Protein AF-A0A359I7Z2-F1 (afdb_monomer_lite)

Foldseek 3Di:
DDPVVVVVVVVVVCVVPDDPPPDDPPPPPPPPPPPVPPVVVVVVVVVVVVVVVVVVVVVVVVVVVVVVVPPPDDDDPPPPPDPDLPQQQQPWDKDFFDQAFVVVVQVVLCVVRVWHKPQRDDDRDTDGDTDTGGSVVVVVVVCVVVVGDIDTDD

Secondary structure (DSSP, 8-state):
--HHHHHHHHHHHHHHH--TTS---S-----SSSSTTHHHHHHHHHHHHHHHHHHHHHHHHHHHHHHHHT-S--------S-------TTS-EEEEEEEEEHHHHHHHHHHHHT-EEE-PPPS--EEEEEEEE-HHHHHHHHHHHHT---EEE-

Sequence (154 aa):
MAKTEKFDEDSGFIARHFKEDAYRPVYSFGISDSFKNRRRRVSRWVAASVAAIALTATAVVVSYQLRTDNNAIEPAVVSLPGASEVDRSDEIIRLEFNDAPLSEVVDGVEDAYGVTLTNVPEGDLRLTLSYEGNAKDFIETVNELLGTDIRIEK

Radius of gyration: 30.4 Å; chains: 1; bounding box: 56×46×82 Å

Structure (mmCIF, N/CA/C/O backbone):
data_AF-A0A359I7Z2-F1
#
_entry.id   AF-A0A359I7Z2-F1
#
loop_
_atom_site.group_PDB
_atom_site.id
_atom_site.type_symbol
_atom_site.label_atom_id
_atom_site.label_alt_id
_atom_site.label_comp_id
_atom_site.label_asym_id
_atom_site.label_entity_id
_atom_site.label_seq_id
_atom_site.pdbx_PDB_ins_code
_atom_site.Cartn_x
_atom_site.Cartn_y
_atom_site.Cartn_z
_atom_site.occupancy
_atom_site.B_iso_or_equiv
_atom_site.auth_seq_id
_atom_site.auth_comp_id
_atom_site.auth_asym_id
_atom_site.auth_atom_id
_atom_site.pdbx_PDB_model_num
ATOM 1 N N . MET A 1 1 ? 9.098 15.700 -48.404 1.00 58.56 1 MET A N 1
ATOM 2 C CA . MET A 1 1 ? 9.987 14.530 -48.540 1.00 58.56 1 MET A CA 1
ATOM 3 C C . MET A 1 1 ? 9.304 13.337 -47.915 1.00 58.56 1 MET A C 1
ATOM 5 O O . MET A 1 1 ? 8.710 13.486 -46.847 1.00 58.56 1 MET A O 1
ATOM 9 N N . ALA A 1 2 ? 9.291 12.210 -48.618 1.00 72.31 2 ALA A N 1
ATOM 10 C CA . ALA A 1 2 ? 8.635 10.999 -48.143 1.00 72.31 2 ALA A CA 1
ATOM 11 C C . ALA A 1 2 ? 9.445 10.384 -46.990 1.00 72.31 2 ALA A C 1
ATOM 13 O O . ALA A 1 2 ? 10.669 10.480 -46.949 1.00 72.31 2 ALA A O 1
ATOM 14 N N . LYS A 1 3 ? 8.765 9.748 -46.029 1.00 72.44 3 LYS A N 1
ATOM 15 C CA . LYS A 1 3 ? 9.383 9.169 -44.819 1.00 72.44 3 LYS A CA 1
ATOM 16 C C . LYS A 1 3 ? 10.501 8.160 -45.130 1.00 72.44 3 LYS A C 1
ATOM 18 O O . LYS A 1 3 ? 11.424 8.011 -44.339 1.00 72.44 3 LYS A O 1
ATOM 23 N N . THR A 1 4 ? 10.407 7.492 -46.274 1.00 78.25 4 THR A N 1
ATOM 24 C CA . THR A 1 4 ? 11.378 6.509 -46.766 1.00 78.25 4 THR A CA 1
ATOM 25 C C . THR A 1 4 ? 12.676 7.158 -47.242 1.00 78.25 4 THR A C 1
ATOM 27 O O . THR A 1 4 ? 13.744 6.668 -46.910 1.00 78.25 4 THR A O 1
ATOM 30 N N . GLU A 1 5 ? 12.601 8.310 -47.914 1.00 80.00 5 GLU A N 1
ATOM 31 C CA . GLU A 1 5 ? 13.786 9.025 -48.417 1.00 80.00 5 GLU A CA 1
ATOM 32 C C . GLU A 1 5 ? 14.692 9.485 -47.271 1.00 80.00 5 GLU A C 1
ATOM 34 O O . GLU A 1 5 ? 15.910 9.353 -47.339 1.00 80.00 5 GLU A O 1
ATOM 39 N N . LYS A 1 6 ? 14.085 9.963 -46.177 1.00 79.38 6 LYS A N 1
ATOM 40 C CA . LYS A 1 6 ? 14.820 10.387 -44.981 1.00 79.38 6 LYS A CA 1
ATOM 41 C C . LYS A 1 6 ? 15.525 9.215 -44.288 1.00 79.38 6 LYS A C 1
ATOM 43 O O . LYS A 1 6 ? 16.639 9.365 -43.802 1.00 79.38 6 LYS A O 1
ATOM 48 N N . PHE A 1 7 ? 14.880 8.049 -44.247 1.00 84.19 7 PHE A N 1
ATOM 49 C CA . PHE A 1 7 ? 15.456 6.853 -43.633 1.00 84.19 7 PHE A CA 1
ATOM 50 C C . PHE A 1 7 ? 16.674 6.334 -44.411 1.00 84.19 7 PHE A C 1
ATOM 52 O O . PHE A 1 7 ? 17.673 5.940 -43.805 1.00 84.19 7 PHE A O 1
ATOM 59 N N . ASP A 1 8 ? 16.607 6.369 -45.742 1.00 87.31 8 ASP A N 1
ATOM 60 C CA . ASP A 1 8 ? 17.711 5.952 -46.609 1.00 87.31 8 ASP A CA 1
ATOM 61 C C . ASP A 1 8 ? 18.903 6.920 -46.513 1.00 87.31 8 ASP A C 1
ATOM 63 O O . ASP A 1 8 ? 20.059 6.486 -46.489 1.00 87.31 8 ASP A O 1
ATOM 67 N N . GLU A 1 9 ? 18.637 8.224 -46.386 1.00 86.38 9 GLU A N 1
ATOM 68 C CA . GLU A 1 9 ? 19.663 9.251 -46.171 1.00 86.38 9 GLU A CA 1
ATOM 69 C C . GLU A 1 9 ? 20.375 9.080 -44.820 1.00 86.38 9 GLU A C 1
ATOM 71 O O . GLU A 1 9 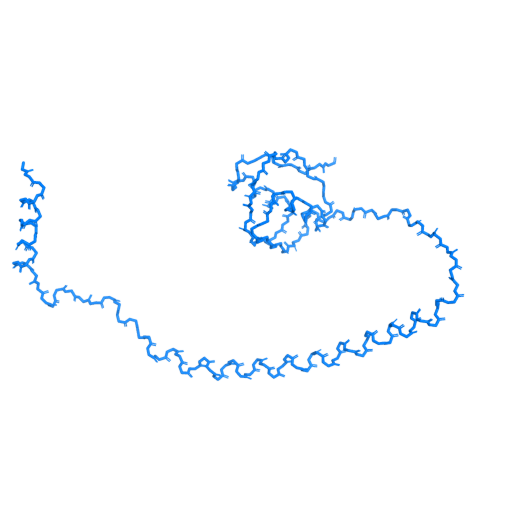? 21.609 9.022 -44.776 1.00 86.38 9 GLU A O 1
ATOM 76 N N . ASP A 1 10 ? 19.612 8.909 -43.736 1.00 82.81 10 ASP A N 1
ATOM 77 C CA . ASP A 1 10 ? 20.149 8.701 -42.386 1.00 82.81 10 ASP A CA 1
ATOM 78 C C . ASP A 1 10 ? 20.983 7.407 -42.312 1.00 82.81 10 ASP A C 1
ATOM 80 O O . ASP A 1 10 ? 22.104 7.397 -41.793 1.00 82.81 10 ASP A O 1
ATOM 84 N N . SER A 1 11 ? 20.480 6.315 -42.897 1.00 84.69 11 SER A N 1
ATOM 85 C CA . SER A 1 11 ? 21.184 5.026 -42.935 1.00 84.69 11 SER A CA 1
ATOM 86 C C . SER A 1 11 ? 22.486 5.114 -43.737 1.00 84.69 11 SER A C 1
ATOM 88 O O . SER A 1 11 ? 23.530 4.615 -43.305 1.00 84.69 11 SER A O 1
ATOM 90 N N . GLY A 1 12 ? 22.457 5.800 -44.884 1.00 88.56 12 GLY A N 1
ATOM 91 C CA . GLY A 1 12 ? 23.639 6.046 -45.706 1.00 88.56 12 GLY A CA 1
ATOM 92 C C . GLY A 1 12 ? 24.678 6.926 -45.006 1.00 88.56 12 GLY A C 1
ATOM 93 O O . GLY A 1 12 ? 25.881 6.683 -45.138 1.00 88.56 12 GLY A O 1
ATOM 94 N N . PHE A 1 13 ? 24.238 7.920 -44.232 1.00 89.75 13 PHE A N 1
ATOM 95 C CA . PHE A 1 13 ? 25.119 8.781 -43.445 1.00 89.75 13 PHE A CA 1
ATOM 96 C C . PHE A 1 13 ? 25.855 7.998 -42.353 1.00 89.75 13 PHE A C 1
ATOM 98 O O . PHE A 1 13 ? 27.080 8.121 -42.243 1.00 89.75 13 PHE A O 1
ATOM 105 N N . ILE A 1 14 ? 25.129 7.163 -41.599 1.00 86.25 14 ILE A N 1
ATOM 106 C CA . ILE A 1 14 ? 25.695 6.318 -40.538 1.00 86.25 14 ILE A CA 1
ATOM 107 C C . ILE A 1 14 ? 26.713 5.344 -41.131 1.00 86.25 14 ILE A C 1
ATOM 109 O O . ILE A 1 14 ? 27.835 5.268 -40.639 1.00 86.25 14 ILE A O 1
ATOM 113 N N . ALA A 1 15 ? 26.373 4.661 -42.228 1.00 86.75 15 ALA A N 1
ATOM 114 C CA . ALA A 1 15 ? 27.273 3.703 -42.869 1.00 86.75 15 ALA A CA 1
ATOM 115 C C . ALA A 1 15 ? 28.586 4.344 -43.358 1.00 86.75 15 ALA A C 1
ATOM 117 O O . ALA A 1 15 ? 29.642 3.725 -43.263 1.00 86.75 15 ALA A O 1
ATOM 118 N N . ARG A 1 16 ? 28.547 5.593 -43.850 1.00 87.50 16 ARG A N 1
ATOM 119 C CA . ARG A 1 16 ? 29.755 6.315 -44.297 1.00 87.50 16 ARG A CA 1
ATOM 120 C C . ARG A 1 16 ? 30.624 6.841 -43.154 1.00 87.50 16 ARG A C 1
ATOM 122 O O . ARG A 1 16 ? 31.824 7.006 -43.354 1.00 87.50 16 ARG A O 1
ATOM 129 N N . HIS A 1 17 ? 30.037 7.142 -41.995 1.00 86.62 17 HIS A N 1
ATOM 130 C CA . HIS A 1 17 ? 30.748 7.756 -40.864 1.00 86.62 17 HIS A CA 1
ATOM 131 C C . HIS A 1 17 ? 31.014 6.795 -39.701 1.00 86.62 17 HIS A C 1
ATOM 133 O O . HIS A 1 17 ? 31.660 7.186 -38.727 1.00 86.62 17 HIS A O 1
ATOM 139 N N . PHE A 1 18 ? 30.554 5.546 -39.792 1.00 81.62 18 PHE A N 1
ATOM 140 C CA . PHE A 1 18 ? 30.828 4.528 -38.791 1.00 81.62 18 PHE A CA 1
ATOM 141 C C . PHE A 1 18 ? 32.328 4.216 -38.739 1.00 81.62 18 PHE A C 1
ATOM 143 O O . PHE A 1 18 ? 32.945 3.848 -39.738 1.00 81.62 18 PHE A O 1
ATOM 150 N N . LYS A 1 19 ? 32.918 4.364 -37.552 1.00 81.31 19 LYS A N 1
ATOM 151 C CA . LYS A 1 19 ? 34.296 3.969 -37.253 1.00 81.31 19 LYS A CA 1
ATOM 152 C C . LYS A 1 19 ? 34.257 2.880 -36.193 1.00 81.31 19 LYS A C 1
ATOM 154 O O . LYS A 1 19 ? 33.751 3.120 -35.099 1.00 81.31 19 LYS A O 1
ATOM 159 N N . GLU A 1 20 ? 34.813 1.722 -36.525 1.00 68.12 20 GLU A N 1
ATOM 160 C CA . GLU A 1 20 ? 34.801 0.509 -35.697 1.00 68.12 20 GLU A CA 1
ATOM 161 C C . GLU A 1 20 ? 35.362 0.752 -34.283 1.00 68.12 20 GLU A C 1
ATOM 163 O O . GLU A 1 20 ? 34.784 0.297 -33.302 1.00 68.12 20 GLU A O 1
ATOM 168 N N . ASP A 1 21 ? 36.387 1.602 -34.164 1.00 72.81 21 ASP A N 1
ATOM 169 C CA . ASP A 1 21 ? 37.041 1.919 -32.887 1.00 72.81 21 ASP A CA 1
ATOM 170 C C . ASP A 1 21 ? 36.510 3.184 -32.186 1.00 72.81 21 ASP A C 1
ATOM 172 O O . ASP A 1 21 ? 36.981 3.544 -31.105 1.00 72.81 21 ASP A O 1
ATOM 176 N N . ALA A 1 22 ? 35.544 3.899 -32.778 1.00 73.44 22 ALA A N 1
ATOM 177 C CA . ALA A 1 22 ? 34.986 5.109 -32.162 1.00 73.44 22 ALA A CA 1
ATOM 178 C C . ALA A 1 22 ? 34.020 4.796 -31.008 1.00 73.44 22 ALA A C 1
ATOM 180 O O . ALA A 1 22 ? 33.728 5.671 -30.191 1.00 73.44 22 ALA A O 1
ATOM 181 N N . TYR A 1 23 ? 33.551 3.551 -30.917 1.00 66.19 23 TYR A N 1
ATOM 182 C CA . TYR A 1 23 ? 32.593 3.114 -29.913 1.00 66.19 23 TYR A CA 1
ATOM 183 C C . TYR A 1 23 ? 33.236 2.072 -29.004 1.00 66.19 23 TYR A C 1
ATOM 185 O O . TYR A 1 23 ? 33.349 0.898 -29.343 1.00 66.19 23 TYR A O 1
ATOM 193 N N . ARG A 1 24 ? 33.634 2.493 -27.801 1.00 64.75 24 ARG A N 1
ATOM 194 C CA . ARG A 1 24 ? 33.946 1.543 -26.731 1.00 64.75 24 ARG A CA 1
ATOM 195 C C . ARG A 1 24 ? 32.636 1.005 -26.154 1.00 64.75 24 ARG A C 1
ATOM 197 O O . ARG A 1 24 ? 31.819 1.812 -25.707 1.00 64.75 24 ARG A O 1
ATOM 204 N N . PRO A 1 25 ? 32.428 -0.320 -26.092 1.00 64.44 25 PRO A N 1
ATOM 205 C CA . PRO A 1 25 ? 31.316 -0.871 -25.336 1.00 64.44 25 PRO A CA 1
ATOM 206 C C . PRO A 1 25 ? 31.523 -0.519 -23.859 1.00 64.44 25 PRO A C 1
ATOM 208 O O . PRO A 1 25 ? 32.413 -1.043 -23.196 1.00 64.44 25 PRO A O 1
ATOM 211 N N . VAL A 1 26 ? 30.699 0.388 -23.334 1.00 61.53 26 VAL A N 1
ATOM 212 C CA . VAL A 1 26 ? 30.712 0.794 -21.913 1.00 61.53 26 VAL A CA 1
ATOM 213 C C . VAL A 1 26 ? 30.227 -0.351 -21.001 1.00 61.53 26 VAL A C 1
ATOM 215 O O . VAL A 1 26 ? 30.371 -0.297 -19.783 1.00 61.53 26 VAL A O 1
ATOM 218 N N . TYR A 1 27 ? 29.725 -1.442 -21.587 1.00 56.25 27 TYR A N 1
ATOM 219 C CA . TYR A 1 27 ? 29.156 -2.586 -20.883 1.00 56.25 27 TYR A CA 1
ATOM 220 C C . TYR A 1 27 ? 29.898 -3.889 -21.190 1.00 56.25 27 TYR A C 1
ATOM 222 O O . TYR A 1 27 ? 29.317 -4.855 -21.670 1.00 56.25 27 TYR A O 1
ATOM 230 N N . SER A 1 28 ? 31.181 -3.955 -20.849 1.00 59.50 28 SER A N 1
ATOM 231 C CA . SER A 1 28 ? 31.803 -5.232 -20.482 1.00 59.50 28 SER A CA 1
ATOM 232 C C . SER A 1 28 ? 31.814 -5.353 -18.955 1.00 59.50 28 SER A C 1
ATOM 234 O O . SER A 1 28 ? 32.869 -5.428 -18.328 1.00 59.50 28 SER A O 1
ATOM 236 N N . PHE A 1 29 ? 30.634 -5.303 -18.329 1.00 52.19 29 PHE A N 1
ATOM 237 C CA . PHE A 1 29 ? 30.509 -5.683 -16.924 1.00 52.19 29 PHE A CA 1
ATOM 238 C C . PHE A 1 29 ? 30.744 -7.195 -16.873 1.00 52.19 29 PHE A C 1
ATOM 240 O O . PHE A 1 29 ? 29.992 -7.962 -17.470 1.00 52.19 29 PHE A O 1
ATOM 247 N N . GLY A 1 30 ? 31.844 -7.622 -16.255 1.00 55.88 30 GLY A N 1
ATOM 248 C CA . GLY A 1 30 ? 32.242 -9.024 -16.173 1.00 55.88 30 GLY A CA 1
ATOM 249 C C . GLY A 1 30 ? 31.193 -9.862 -15.444 1.00 55.88 30 GLY A C 1
ATOM 250 O O . GLY A 1 30 ? 31.212 -9.970 -14.223 1.00 55.88 30 GLY A O 1
ATOM 251 N N . ILE A 1 31 ? 30.285 -10.478 -16.200 1.00 53.16 31 ILE A N 1
ATOM 252 C CA . ILE A 1 31 ? 29.238 -11.373 -15.682 1.00 53.16 31 ILE A CA 1
ATOM 253 C C . ILE A 1 31 ? 29.820 -12.746 -15.284 1.00 53.16 31 ILE A C 1
ATOM 255 O O . ILE A 1 31 ? 29.149 -13.536 -14.628 1.00 53.16 31 ILE A O 1
ATOM 259 N N . SER A 1 32 ? 31.078 -13.065 -15.595 1.00 56.34 32 SER A N 1
ATOM 260 C CA . SER A 1 32 ? 31.605 -14.421 -15.378 1.00 56.34 32 SER A CA 1
ATOM 261 C C . SER A 1 32 ? 32.111 -14.721 -13.960 1.00 56.34 32 SER A C 1
ATOM 263 O O . SER A 1 32 ? 32.056 -15.880 -13.546 1.00 56.34 32 SER A O 1
ATOM 265 N N . ASP A 1 33 ? 32.560 -13.730 -13.181 1.00 54.47 33 ASP A N 1
ATOM 266 C CA . ASP A 1 33 ? 33.254 -14.014 -11.909 1.00 54.47 33 ASP A CA 1
ATOM 267 C C . ASP A 1 33 ? 32.359 -13.965 -10.659 1.00 54.47 33 ASP A C 1
ATOM 269 O O . ASP A 1 33 ? 32.678 -14.569 -9.630 1.00 54.47 33 ASP A O 1
ATOM 273 N N . SER A 1 34 ? 31.182 -13.338 -10.733 1.00 55.50 34 SER A N 1
ATOM 274 C CA . SER A 1 34 ? 30.302 -13.154 -9.567 1.00 55.50 34 SER A CA 1
ATOM 275 C C . SER A 1 34 ? 29.540 -14.421 -9.142 1.00 55.50 34 SER A C 1
ATOM 277 O O . SER A 1 34 ? 29.092 -14.523 -7.997 1.00 55.50 34 SER A O 1
ATOM 279 N N . PHE A 1 35 ? 29.406 -15.426 -10.016 1.00 53.69 35 PHE A N 1
ATOM 280 C CA . PHE A 1 35 ? 28.567 -16.604 -9.743 1.00 53.69 35 PHE A CA 1
ATOM 281 C C . PHE A 1 35 ? 29.285 -17.747 -9.017 1.00 53.69 35 PHE A C 1
ATOM 283 O O . PHE A 1 35 ? 28.630 -18.562 -8.361 1.00 53.69 35 PHE A O 1
ATOM 290 N N . LYS A 1 36 ? 30.624 -17.805 -9.046 1.00 56.56 36 LYS A N 1
ATOM 291 C CA . LYS A 1 36 ? 31.376 -18.898 -8.397 1.00 56.56 36 LYS A CA 1
ATOM 292 C C . LYS A 1 36 ? 31.275 -18.874 -6.869 1.00 56.56 36 LYS A C 1
ATOM 294 O O . LYS A 1 36 ? 31.278 -19.930 -6.238 1.00 56.56 36 LYS A O 1
ATOM 299 N N . ASN A 1 37 ? 31.129 -17.691 -6.268 1.00 55.81 37 ASN A N 1
ATOM 300 C CA . ASN A 1 37 ? 31.151 -17.540 -4.810 1.00 55.81 37 ASN A CA 1
ATOM 301 C C . ASN A 1 37 ? 29.764 -17.581 -4.140 1.00 55.81 37 ASN A C 1
ATOM 303 O O . ASN A 1 37 ? 29.683 -17.698 -2.915 1.00 55.81 37 ASN A O 1
ATOM 307 N N . ARG A 1 38 ? 28.664 -17.539 -4.911 1.00 55.78 38 ARG A N 1
ATOM 308 C CA . ARG A 1 38 ? 27.295 -17.559 -4.359 1.00 55.78 38 ARG A CA 1
ATOM 309 C C . ARG A 1 38 ? 26.932 -18.935 -3.795 1.00 55.78 38 ARG A C 1
ATOM 311 O O . ARG A 1 38 ? 26.437 -19.010 -2.676 1.00 55.78 38 ARG A O 1
ATOM 318 N N . ARG A 1 39 ? 27.295 -20.026 -4.487 1.00 56.12 39 ARG A N 1
ATOM 319 C CA . ARG A 1 39 ? 26.963 -21.415 -4.096 1.00 56.12 39 ARG A CA 1
ATOM 320 C C . ARG A 1 39 ? 27.524 -21.826 -2.727 1.00 56.12 39 ARG A C 1
ATOM 322 O O . ARG A 1 39 ? 26.855 -22.531 -1.980 1.00 56.12 39 ARG A O 1
ATOM 329 N N . ARG A 1 40 ? 28.721 -21.351 -2.361 1.00 57.16 40 ARG A N 1
ATOM 330 C CA . ARG A 1 40 ? 29.317 -21.634 -1.040 1.00 57.16 40 ARG A CA 1
ATOM 331 C C . ARG A 1 40 ? 28.629 -20.868 0.088 1.00 57.16 40 ARG A C 1
ATOM 333 O O . ARG A 1 40 ? 28.475 -21.421 1.174 1.00 57.16 40 ARG A O 1
ATOM 340 N N . ARG A 1 41 ? 28.180 -19.631 -0.162 1.00 55.00 41 ARG A N 1
ATOM 341 C CA . ARG A 1 41 ? 27.488 -18.830 0.857 1.00 55.00 41 ARG A CA 1
ATOM 342 C C . ARG A 1 41 ? 26.128 -19.424 1.205 1.00 55.00 41 ARG A C 1
ATOM 344 O O . ARG A 1 41 ? 25.877 -19.593 2.385 1.00 55.00 41 ARG A O 1
ATOM 351 N N . VAL A 1 42 ? 25.320 -19.850 0.231 1.00 55.69 42 VAL A N 1
ATOM 352 C CA . VAL A 1 42 ? 23.973 -20.402 0.512 1.00 55.69 42 VAL A CA 1
ATOM 353 C C . VAL A 1 42 ? 24.004 -21.681 1.359 1.00 55.69 42 VAL A C 1
ATOM 355 O O . VAL A 1 42 ? 23.156 -21.856 2.226 1.00 55.69 42 VAL A O 1
ATOM 358 N N . SER A 1 43 ? 25.017 -22.542 1.194 1.00 54.06 43 SER A N 1
ATOM 359 C CA . SER A 1 43 ? 25.114 -23.798 1.964 1.00 54.06 43 SER A CA 1
ATOM 360 C C . SER A 1 43 ? 25.263 -23.601 3.479 1.00 54.06 43 SER A C 1
ATOM 362 O O . SER A 1 43 ? 24.845 -24.456 4.254 1.00 54.06 43 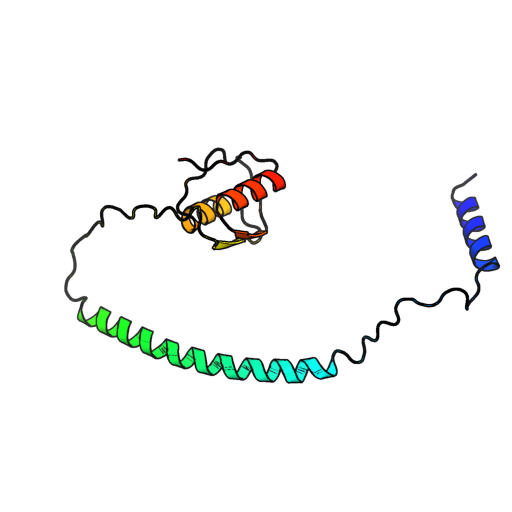SER A O 1
ATOM 364 N N . ARG A 1 44 ? 25.820 -22.464 3.919 1.00 51.88 44 ARG A N 1
ATOM 365 C CA . ARG A 1 44 ? 26.044 -22.186 5.348 1.00 51.88 44 ARG A CA 1
ATOM 366 C C . ARG A 1 44 ? 24.780 -21.705 6.063 1.00 51.88 44 ARG A C 1
ATOM 368 O O . ARG A 1 44 ? 24.714 -21.815 7.279 1.00 51.88 44 ARG A O 1
ATOM 375 N N . TRP A 1 45 ? 23.789 -21.206 5.325 1.00 49.25 45 TRP A N 1
ATOM 376 C CA . TRP A 1 45 ? 22.561 -20.648 5.903 1.00 49.25 45 TRP A CA 1
ATOM 377 C C . TRP A 1 45 ? 21.488 -21.723 6.119 1.00 49.25 45 TRP A C 1
ATOM 379 O O . TRP A 1 45 ? 20.739 -21.644 7.083 1.00 49.25 45 TRP A O 1
ATOM 389 N N . VAL A 1 46 ? 21.475 -22.781 5.300 1.00 52.94 46 VAL A N 1
ATOM 390 C CA . VAL A 1 46 ? 20.493 -23.880 5.404 1.00 52.94 46 VAL A CA 1
ATOM 391 C C . VAL A 1 46 ? 20.677 -24.717 6.679 1.00 52.94 46 VAL A C 1
ATOM 393 O O . VAL A 1 46 ? 19.701 -25.184 7.259 1.00 52.94 46 VAL A O 1
ATOM 396 N N . ALA A 1 47 ? 21.911 -24.884 7.162 1.00 46.03 47 ALA A N 1
ATOM 397 C CA . ALA A 1 47 ? 22.182 -25.704 8.346 1.00 46.03 47 ALA A CA 1
ATOM 398 C C . ALA A 1 47 ? 21.672 -25.078 9.663 1.00 46.03 47 ALA A C 1
ATOM 400 O O . ALA A 1 47 ? 21.338 -25.807 10.592 1.00 46.03 47 ALA A O 1
ATOM 401 N N . ALA A 1 48 ? 21.578 -23.745 9.746 1.00 45.88 48 ALA A N 1
ATOM 402 C CA . ALA A 1 48 ? 21.124 -23.051 10.954 1.00 45.88 48 ALA A CA 1
ATOM 403 C C . ALA A 1 48 ? 19.595 -23.119 11.145 1.00 45.88 48 ALA A C 1
ATOM 405 O O . ALA A 1 48 ? 19.114 -23.154 12.275 1.00 45.88 48 ALA A O 1
ATOM 406 N N . SER A 1 49 ? 18.825 -23.198 10.054 1.00 47.66 49 SER A N 1
ATOM 407 C CA . SER A 1 49 ? 17.355 -23.218 10.093 1.00 47.66 49 SER A CA 1
ATOM 408 C C . SER A 1 49 ? 16.777 -24.514 10.672 1.00 47.66 49 SER A C 1
ATOM 410 O O . SER A 1 49 ? 15.735 -24.488 11.319 1.00 47.66 49 SER A O 1
ATOM 412 N N . VAL A 1 50 ? 17.457 -25.651 10.496 1.00 47.41 50 VAL A N 1
ATOM 413 C CA . VAL A 1 50 ? 16.969 -26.959 10.977 1.00 47.41 50 VAL A CA 1
ATOM 414 C C . VAL A 1 50 ? 17.036 -27.069 12.507 1.00 47.41 50 VAL A C 1
ATOM 416 O O . VAL A 1 50 ? 16.169 -27.687 13.118 1.00 47.41 50 VAL A O 1
ATOM 419 N N . ALA A 1 51 ? 18.014 -26.422 13.149 1.00 46.31 51 ALA A N 1
ATOM 420 C CA . ALA A 1 51 ? 18.161 -26.457 14.606 1.00 46.31 51 ALA A CA 1
ATOM 421 C C . ALA A 1 51 ? 17.082 -25.637 15.345 1.00 46.31 51 ALA A C 1
ATOM 423 O O . ALA A 1 51 ? 16.662 -26.022 16.434 1.00 46.31 51 ALA A O 1
ATOM 424 N N . ALA A 1 52 ? 16.592 -24.543 14.750 1.00 47.00 52 ALA A N 1
ATOM 425 C CA . ALA A 1 52 ? 15.559 -23.697 15.355 1.00 47.00 52 ALA A CA 1
ATOM 426 C C . ALA A 1 52 ? 14.161 -24.347 15.336 1.00 47.00 52 ALA A C 1
ATOM 428 O O . ALA A 1 52 ? 13.375 -24.148 16.259 1.00 47.00 52 ALA A O 1
ATOM 429 N N . ILE A 1 53 ? 13.869 -25.177 14.328 1.00 52.56 53 ILE A N 1
ATOM 430 C CA . ILE A 1 53 ? 12.575 -25.870 14.185 1.00 52.56 53 ILE A CA 1
ATOM 431 C C . ILE A 1 53 ? 12.411 -26.990 15.230 1.00 52.56 53 ILE A C 1
ATOM 433 O O . ILE A 1 53 ? 11.302 -27.270 15.676 1.00 52.56 53 ILE A O 1
ATOM 437 N N . ALA A 1 54 ? 13.503 -27.615 15.681 1.00 53.66 54 ALA A N 1
ATOM 438 C CA . ALA A 1 54 ? 13.424 -28.682 16.682 1.00 53.66 54 ALA A CA 1
ATOM 439 C C . ALA A 1 54 ? 13.075 -28.173 18.098 1.00 53.66 54 ALA A C 1
ATOM 441 O O . ALA A 1 54 ? 12.487 -28.919 18.879 1.00 53.66 54 ALA A O 1
ATOM 442 N N . LEU A 1 55 ? 13.396 -26.916 18.436 1.00 50.47 55 LEU A N 1
ATOM 443 C CA . LEU A 1 55 ? 13.115 -26.352 19.766 1.00 50.47 55 LEU A CA 1
ATOM 444 C C . LEU A 1 55 ? 11.692 -25.797 19.921 1.00 50.47 55 LEU A C 1
ATOM 446 O O . LEU A 1 55 ? 11.204 -25.700 21.044 1.00 50.47 55 LEU A O 1
ATOM 450 N N . THR A 1 56 ? 10.991 -25.476 18.832 1.00 50.44 56 THR A N 1
ATOM 451 C CA . THR A 1 56 ? 9.597 -25.005 18.906 1.00 50.44 56 THR A CA 1
ATOM 452 C C . THR A 1 56 ? 8.588 -26.146 19.075 1.00 50.44 56 THR A C 1
ATOM 454 O O . THR A 1 56 ? 7.499 -25.924 19.601 1.00 50.44 56 THR A O 1
ATOM 457 N N . ALA A 1 57 ? 8.941 -27.385 18.718 1.00 43.88 57 ALA A N 1
ATOM 458 C CA . ALA A 1 57 ? 8.028 -28.527 18.807 1.00 43.88 57 ALA A CA 1
ATOM 459 C C . ALA A 1 57 ? 7.710 -28.974 20.251 1.00 43.88 57 ALA A C 1
ATOM 461 O O . ALA A 1 57 ? 6.622 -29.487 20.506 1.00 43.88 57 ALA A O 1
ATOM 462 N N . THR A 1 58 ? 8.605 -28.770 21.225 1.00 47.09 58 THR A N 1
ATOM 463 C CA . THR A 1 58 ? 8.381 -29.237 22.609 1.00 47.09 58 THR A CA 1
ATOM 464 C C . THR A 1 58 ? 7.520 -28.288 23.448 1.00 47.09 58 THR A C 1
ATOM 466 O O . THR A 1 58 ? 6.767 -28.753 24.301 1.00 47.09 58 THR A O 1
ATOM 469 N N . ALA A 1 59 ? 7.542 -26.978 23.184 1.00 48.31 59 ALA A N 1
ATOM 470 C CA . ALA A 1 59 ? 6.715 -26.006 23.913 1.00 48.31 59 ALA A CA 1
ATOM 471 C C . ALA A 1 59 ? 5.221 -26.069 23.525 1.00 48.31 59 ALA A C 1
ATOM 473 O O . ALA A 1 59 ? 4.336 -25.822 24.351 1.00 48.31 59 ALA A O 1
ATOM 474 N N . VAL A 1 60 ? 4.921 -26.457 22.281 1.00 51.88 60 VAL A N 1
ATOM 475 C CA . VAL A 1 60 ? 3.538 -26.613 21.801 1.00 51.88 60 VAL A CA 1
ATOM 476 C C . VAL A 1 60 ? 2.881 -27.859 22.406 1.00 51.88 60 VAL A C 1
ATOM 478 O O . VAL A 1 60 ? 1.730 -27.807 22.823 1.00 51.88 60 VAL A O 1
ATOM 481 N N . VAL A 1 61 ? 3.610 -28.971 22.544 1.00 54.19 61 VAL A N 1
ATOM 482 C CA . VAL A 1 61 ? 3.034 -30.211 23.099 1.00 54.19 61 VAL A CA 1
ATOM 483 C C . VAL A 1 61 ? 2.732 -30.082 24.598 1.00 54.19 61 VAL A C 1
ATOM 485 O O . VAL A 1 61 ? 1.690 -30.554 25.051 1.00 54.19 61 VAL A O 1
ATOM 488 N N . VAL A 1 62 ? 3.585 -29.395 25.369 1.00 54.41 62 VAL A N 1
ATOM 489 C CA . VAL A 1 62 ? 3.348 -29.173 26.810 1.00 54.41 62 VAL A CA 1
ATOM 490 C C . VAL A 1 62 ? 2.147 -28.252 27.047 1.00 54.41 62 VAL A C 1
ATOM 492 O O . VAL A 1 62 ? 1.350 -28.517 27.944 1.00 54.41 62 VAL A O 1
ATOM 495 N N . SER A 1 63 ? 1.954 -27.221 26.217 1.00 55.38 63 SER A N 1
ATOM 496 C CA . SER A 1 63 ? 0.782 -26.337 26.325 1.00 55.38 63 SER A CA 1
ATOM 497 C C . SER A 1 63 ? -0.527 -27.018 25.899 1.00 55.38 63 SER A C 1
ATOM 499 O O . SER A 1 63 ? -1.570 -26.743 26.491 1.00 55.38 63 SER A O 1
ATOM 501 N N . TYR A 1 64 ? -0.486 -27.959 24.948 1.00 56.88 64 TYR A N 1
ATOM 502 C CA . TYR A 1 64 ? -1.656 -28.760 24.559 1.00 56.88 64 TYR A CA 1
ATOM 503 C C . TYR A 1 64 ? -2.057 -29.818 25.602 1.00 56.88 64 TYR A C 1
ATOM 505 O O . TYR A 1 64 ? -3.251 -30.000 25.849 1.00 56.88 64 TYR A O 1
ATOM 513 N N . GLN A 1 65 ? -1.095 -30.483 26.250 1.00 54.72 65 GLN A N 1
ATOM 514 C CA . GLN A 1 65 ? -1.380 -31.447 27.327 1.00 54.72 65 GLN A CA 1
ATOM 515 C C . GLN A 1 65 ? -1.987 -30.743 28.552 1.00 54.72 65 GLN A C 1
ATOM 517 O O . GLN A 1 65 ? -3.035 -31.160 29.037 1.00 54.72 65 GLN A O 1
ATOM 522 N N . LEU A 1 66 ? -1.428 -29.594 28.966 1.00 49.66 66 LEU A N 1
ATOM 523 C CA . LEU A 1 66 ? -1.994 -28.795 30.064 1.00 49.66 66 LEU A CA 1
ATOM 524 C C . LEU A 1 66 ? -3.415 -28.283 29.759 1.00 49.66 66 LEU A C 1
ATOM 526 O O . LEU A 1 66 ? -4.22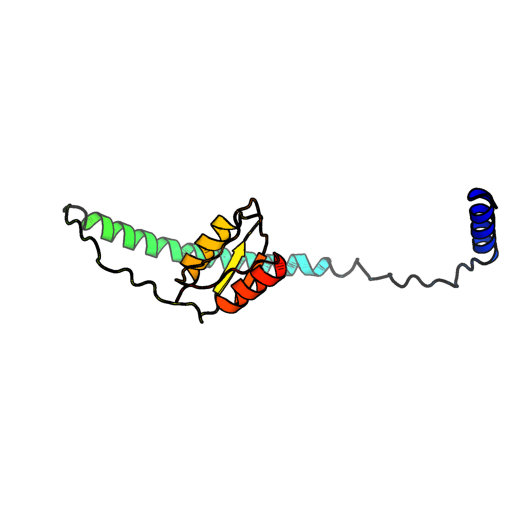0 -28.115 30.671 1.00 49.66 66 LEU A O 1
ATOM 530 N N . ARG A 1 67 ? -3.747 -28.033 28.485 1.00 49.22 67 ARG A N 1
ATOM 531 C CA . ARG A 1 67 ? -5.109 -27.672 28.050 1.00 49.22 67 ARG A CA 1
ATOM 532 C C . ARG A 1 67 ? -6.084 -28.850 28.078 1.00 49.22 67 ARG A C 1
ATOM 534 O O . ARG A 1 67 ? -7.278 -28.627 28.235 1.00 49.22 67 ARG A O 1
ATOM 541 N N . THR A 1 68 ? -5.603 -30.080 27.920 1.00 49.53 68 THR A N 1
ATOM 542 C CA . THR A 1 68 ? -6.467 -31.266 27.835 1.00 49.53 68 THR A CA 1
ATOM 543 C C . THR A 1 68 ? -6.932 -31.726 29.218 1.00 49.53 68 THR A C 1
ATOM 545 O O . THR A 1 68 ? -8.107 -32.042 29.376 1.00 49.53 68 THR A O 1
ATOM 548 N N . ASP A 1 69 ? -6.075 -31.643 30.242 1.00 47.19 69 ASP A N 1
ATOM 549 C CA . ASP A 1 69 ? -6.447 -32.005 31.622 1.00 47.19 69 ASP A CA 1
ATOM 550 C C . ASP A 1 69 ? -7.434 -31.012 32.269 1.00 47.19 69 ASP A C 1
ATOM 552 O O . ASP A 1 69 ? -8.179 -31.367 33.181 1.00 47.19 69 ASP A O 1
ATOM 556 N N . ASN A 1 70 ? -7.484 -29.770 31.773 1.00 50.50 70 ASN A N 1
ATOM 557 C CA . ASN A 1 70 ? -8.363 -28.714 32.288 1.00 50.50 70 ASN A CA 1
ATOM 558 C C . ASN A 1 70 ? -9.738 -28.634 31.586 1.00 50.50 70 ASN A C 1
ATOM 560 O O . ASN A 1 70 ? -10.567 -27.818 31.980 1.00 50.50 70 ASN A O 1
ATOM 564 N N . ASN A 1 71 ? -10.013 -29.472 30.578 1.00 46.28 71 ASN A N 1
ATOM 565 C CA . ASN A 1 71 ? -11.233 -29.397 29.753 1.00 46.28 71 ASN A CA 1
ATOM 566 C C . ASN A 1 71 ? -12.397 -30.298 30.223 1.00 46.28 71 ASN A C 1
ATOM 568 O O . ASN A 1 71 ? -13.316 -30.579 29.459 1.00 46.28 71 ASN A O 1
ATOM 572 N N . ALA A 1 72 ? -12.410 -30.734 31.486 1.00 47.81 72 ALA A N 1
ATOM 573 C CA . ALA A 1 72 ? -13.534 -31.491 32.052 1.00 47.81 72 ALA A CA 1
ATOM 574 C C . ALA A 1 72 ? -14.659 -30.614 32.646 1.00 47.81 72 ALA A C 1
ATOM 576 O O . ALA A 1 72 ? -15.520 -31.140 33.351 1.00 47.81 72 ALA A O 1
ATOM 577 N N . ILE A 1 73 ? -14.664 -29.295 32.415 1.00 43.88 73 ILE A N 1
ATOM 578 C CA . ILE A 1 73 ? -15.701 -28.388 32.931 1.00 43.88 73 ILE A CA 1
ATOM 579 C C . ILE A 1 73 ? -15.965 -27.266 31.911 1.00 43.88 73 ILE A C 1
ATOM 581 O O . ILE A 1 73 ? -15.333 -26.215 31.944 1.00 43.88 73 ILE A O 1
ATOM 585 N N . GLU A 1 74 ? -16.933 -27.477 31.021 1.00 44.72 74 GLU A N 1
ATOM 586 C CA . GLU A 1 74 ? -17.724 -26.385 30.435 1.00 44.72 74 GLU A CA 1
ATOM 587 C C . GLU A 1 74 ? -19.058 -26.267 31.203 1.00 44.72 74 GLU A C 1
ATOM 589 O O . GLU A 1 74 ? -19.518 -27.282 31.735 1.00 44.72 74 GLU A O 1
ATOM 594 N N . PRO A 1 75 ? -19.743 -25.101 31.242 1.00 47.28 75 PRO A N 1
ATOM 595 C CA . PRO A 1 75 ? -19.438 -23.840 30.564 1.00 47.28 75 PRO A CA 1
ATOM 596 C C . PRO A 1 75 ? -19.437 -22.623 31.516 1.00 47.28 75 PRO A C 1
ATOM 598 O O . PRO A 1 75 ? -20.335 -22.441 32.338 1.00 47.28 75 PRO A O 1
ATOM 601 N N . ALA A 1 76 ? -18.495 -21.703 31.330 1.00 38.41 76 ALA A N 1
ATOM 602 C CA . ALA A 1 76 ? -18.681 -20.319 31.750 1.00 38.41 76 ALA A CA 1
ATOM 603 C C . ALA A 1 76 ? -18.409 -19.437 30.538 1.00 38.41 76 ALA A C 1
ATOM 605 O O . ALA A 1 76 ? -17.266 -19.254 30.123 1.00 38.41 76 ALA A O 1
ATOM 606 N N . VAL A 1 77 ? -19.489 -18.919 29.956 1.00 49.72 77 VAL A N 1
ATOM 607 C CA . VAL A 1 77 ? -19.443 -17.827 28.988 1.00 49.72 77 VAL A CA 1
ATOM 608 C C . VAL A 1 77 ? -18.884 -16.616 29.732 1.00 49.72 77 VAL A C 1
ATOM 610 O O . VAL A 1 77 ? -19.621 -15.855 30.352 1.00 49.72 77 VAL A O 1
ATOM 613 N N . VAL A 1 78 ? -17.562 -16.469 29.733 1.00 43.19 78 VAL A N 1
ATOM 614 C CA . VAL A 1 78 ? -16.920 -15.209 30.084 1.00 43.19 78 VAL A CA 1
ATOM 615 C C . V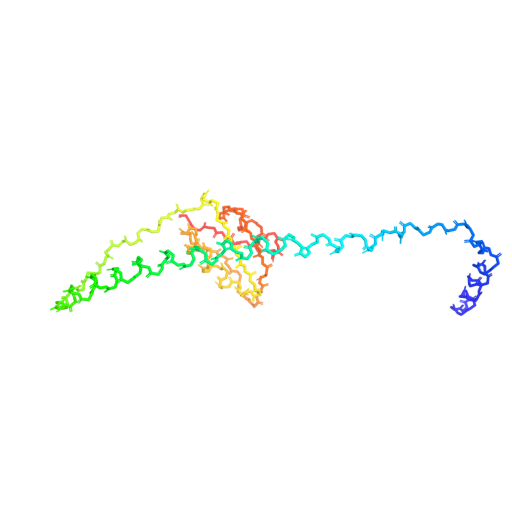AL A 1 78 ? -16.839 -14.420 28.789 1.00 43.19 78 VAL A C 1
ATOM 617 O O . VAL A 1 78 ? -15.850 -14.475 28.063 1.00 43.19 78 VAL A O 1
ATOM 620 N N . SER A 1 79 ? -17.912 -13.689 28.491 1.00 49.84 79 SER A N 1
ATOM 621 C CA . SER A 1 79 ? -17.776 -12.459 27.722 1.00 49.84 79 SER A CA 1
ATOM 622 C C . SER A 1 79 ? -16.751 -11.601 28.462 1.00 49.84 79 SER A C 1
ATOM 624 O O . SER A 1 79 ? -17.054 -11.101 29.545 1.00 49.84 79 SER A O 1
ATOM 626 N N . LEU A 1 80 ? -15.530 -11.472 27.934 1.00 42.16 80 LEU A N 1
ATOM 627 C CA . LEU A 1 80 ? -14.629 -10.415 28.382 1.00 42.16 80 LEU A CA 1
ATOM 628 C C . LEU A 1 80 ? -15.282 -9.081 27.990 1.00 42.16 80 LEU A C 1
ATOM 630 O O . LEU A 1 80 ? -15.499 -8.854 26.798 1.00 42.16 80 LEU A O 1
ATOM 634 N N . PRO A 1 81 ? -15.606 -8.191 28.940 1.00 43.78 81 PRO A N 1
ATOM 635 C CA . PRO A 1 81 ? -15.946 -6.829 28.595 1.00 43.78 81 PRO A CA 1
ATOM 636 C C . PRO A 1 81 ? -14.629 -6.085 28.338 1.00 43.78 81 PRO A C 1
ATOM 638 O O . PRO A 1 81 ? -13.803 -5.958 29.237 1.00 43.78 81 PRO A O 1
ATOM 641 N N . GLY A 1 82 ? -14.438 -5.603 27.110 1.00 43.50 82 GLY A N 1
ATOM 642 C CA . GLY A 1 82 ? -13.388 -4.638 26.783 1.00 43.50 82 GLY A CA 1
ATOM 643 C C . GLY A 1 82 ? -12.059 -5.247 26.343 1.00 43.50 82 GLY A C 1
ATOM 644 O O . GLY A 1 82 ? -11.077 -5.214 27.079 1.00 43.50 82 GLY A O 1
ATOM 645 N N . ALA A 1 83 ? -11.990 -5.693 25.087 1.00 45.06 83 ALA A N 1
ATOM 646 C CA . ALA A 1 83 ? -10.785 -5.423 24.313 1.00 45.06 83 ALA A CA 1
ATOM 647 C C . ALA A 1 83 ? -10.804 -3.914 24.044 1.00 45.06 83 ALA A C 1
ATOM 649 O O . ALA A 1 83 ? -11.447 -3.456 23.106 1.00 45.06 83 ALA A O 1
ATOM 650 N N . SER A 1 84 ? -10.228 -3.121 24.947 1.00 48.62 84 SER A N 1
ATOM 651 C CA . SER A 1 84 ? -9.897 -1.743 24.603 1.00 48.62 84 SER A CA 1
ATOM 652 C C . SER A 1 84 ? -8.974 -1.819 23.394 1.00 48.62 84 SER A C 1
ATOM 654 O O . SER A 1 84 ? -7.934 -2.475 23.480 1.00 48.62 84 SER A O 1
ATOM 656 N N . GLU A 1 85 ? -9.384 -1.215 22.280 1.00 60.06 85 GLU A N 1
ATOM 657 C CA . GLU A 1 85 ? -8.499 -0.896 21.166 1.00 60.06 85 GLU A CA 1
ATOM 658 C C . GLU A 1 85 ? -7.283 -0.203 21.773 1.00 60.06 85 GLU A C 1
ATOM 660 O O . GLU A 1 85 ? -7.362 0.898 22.321 1.00 60.06 85 GLU A O 1
ATOM 665 N N . VAL A 1 86 ? -6.175 -0.935 21.838 1.00 65.38 86 VAL A N 1
ATOM 666 C CA . VAL A 1 86 ? -4.915 -0.345 22.255 1.00 65.38 86 VAL A CA 1
ATOM 667 C C . VAL A 1 86 ? -4.509 0.490 21.060 1.00 65.38 86 VAL A C 1
ATOM 669 O O . VAL A 1 86 ? -4.078 -0.074 20.060 1.00 65.38 86 VAL A O 1
ATOM 672 N N . ASP A 1 87 ? -4.727 1.798 21.159 1.00 78.12 87 ASP A N 1
ATOM 673 C CA . ASP A 1 87 ? -4.271 2.774 20.178 1.00 78.12 87 ASP A CA 1
ATOM 674 C C . ASP A 1 87 ? -2.752 2.619 20.013 1.00 78.12 87 ASP A C 1
ATOM 676 O O . ASP A 1 87 ? -1.969 2.920 20.921 1.00 78.12 87 ASP A O 1
ATOM 680 N N . ARG A 1 88 ? -2.351 2.062 18.867 1.00 82.75 88 ARG A N 1
ATOM 681 C CA . ARG A 1 88 ? -0.960 1.881 18.437 1.00 82.75 88 ARG A CA 1
ATOM 682 C C . ARG A 1 88 ? -0.648 2.800 17.259 1.00 82.75 88 ARG A C 1
ATOM 684 O O . ARG A 1 88 ? 0.282 2.522 16.510 1.00 82.75 88 ARG A O 1
ATOM 691 N N . SER A 1 89 ? -1.399 3.888 17.079 1.00 82.25 89 SER A N 1
ATOM 692 C CA . SER A 1 89 ? -1.254 4.790 15.929 1.00 82.25 89 SER A CA 1
ATOM 693 C C . SER A 1 89 ? 0.163 5.348 15.749 1.00 82.25 89 SER A C 1
ATOM 695 O O . SER A 1 89 ? 0.573 5.560 14.608 1.00 82.25 89 SER A O 1
ATOM 697 N N . ASP A 1 90 ? 0.917 5.518 16.841 1.00 86.38 90 ASP A N 1
ATOM 698 C CA . ASP A 1 90 ? 2.308 6.000 16.857 1.00 86.38 90 ASP A CA 1
ATOM 699 C C . ASP A 1 90 ? 3.373 4.883 16.739 1.00 86.38 90 ASP A C 1
ATOM 701 O O . ASP A 1 90 ? 4.570 5.174 16.632 1.00 86.38 90 ASP A O 1
ATOM 705 N N . GLU A 1 91 ? 2.985 3.605 16.789 1.00 84.31 91 GLU A N 1
ATOM 706 C CA . GLU A 1 91 ? 3.919 2.476 16.711 1.00 84.31 91 GLU A CA 1
ATOM 707 C C . GLU A 1 91 ? 4.392 2.243 15.268 1.00 84.31 91 GLU A C 1
ATOM 709 O O . GLU A 1 91 ? 3.646 2.437 14.312 1.00 84.31 91 GLU A O 1
ATOM 714 N N . ILE A 1 92 ? 5.648 1.819 15.096 1.00 89.25 92 ILE A N 1
ATOM 715 C CA . ILE A 1 92 ? 6.198 1.496 13.775 1.00 89.25 92 ILE A CA 1
ATOM 716 C C . ILE A 1 92 ? 5.875 0.037 13.456 1.00 89.25 92 ILE A C 1
ATOM 718 O O . ILE A 1 92 ? 6.486 -0.873 14.021 1.00 89.25 92 ILE A O 1
ATOM 722 N N . ILE A 1 93 ? 4.941 -0.183 12.533 1.00 88.00 93 ILE A N 1
ATOM 723 C CA . ILE A 1 93 ? 4.497 -1.514 12.110 1.00 88.00 93 ILE A CA 1
ATOM 724 C C . ILE A 1 93 ? 4.791 -1.689 10.620 1.00 88.00 93 ILE A C 1
ATOM 726 O O . ILE A 1 93 ? 4.626 -0.776 9.809 1.00 88.00 93 ILE A O 1
ATOM 730 N N . ARG A 1 94 ? 5.248 -2.888 10.242 1.00 90.31 94 ARG A N 1
ATOM 731 C CA . ARG A 1 94 ? 5.415 -3.262 8.838 1.00 90.31 94 ARG A CA 1
ATOM 732 C C . ARG A 1 94 ? 4.152 -3.943 8.322 1.00 90.31 94 ARG A C 1
ATOM 734 O O . ARG A 1 94 ? 3.786 -5.008 8.812 1.00 90.31 94 ARG A O 1
ATOM 741 N N . LEU A 1 95 ? 3.553 -3.360 7.291 1.00 89.69 95 LEU A N 1
ATOM 742 C CA . LEU A 1 95 ? 2.403 -3.890 6.568 1.00 89.69 95 LEU A CA 1
ATOM 743 C C . LEU A 1 95 ? 2.803 -4.275 5.145 1.00 89.69 95 LEU A C 1
ATOM 745 O O . LEU A 1 95 ? 3.617 -3.608 4.505 1.00 89.69 95 LEU A O 1
ATOM 749 N N . GLU A 1 96 ? 2.224 -5.360 4.643 1.00 91.69 96 GLU A N 1
ATOM 750 C CA . GLU A 1 96 ? 2.442 -5.823 3.277 1.00 91.69 96 GLU A CA 1
ATOM 751 C C . GLU A 1 96 ? 1.112 -6.230 2.650 1.00 91.69 96 GLU A C 1
ATOM 753 O O . GLU A 1 96 ? 0.435 -7.141 3.123 1.00 91.69 96 GLU A O 1
ATOM 758 N N . PHE A 1 97 ? 0.767 -5.559 1.559 1.00 92.62 97 PHE A N 1
ATOM 759 C CA . PHE A 1 97 ? -0.421 -5.807 0.760 1.00 92.62 97 PHE A CA 1
ATOM 760 C C . PHE A 1 97 ? 0.008 -6.256 -0.632 1.00 92.62 97 PHE A C 1
ATOM 762 O O . PHE A 1 97 ? 0.867 -5.631 -1.258 1.00 92.62 97 PHE A O 1
ATOM 769 N N . ASN A 1 98 ? -0.589 -7.342 -1.116 1.00 92.44 98 ASN A N 1
ATOM 770 C CA . ASN A 1 98 ? -0.297 -7.933 -2.416 1.00 92.44 98 ASN A CA 1
ATOM 771 C C . ASN A 1 98 ? -1.598 -8.034 -3.212 1.00 92.44 98 ASN A C 1
ATOM 773 O O . ASN A 1 98 ? -2.394 -8.930 -2.953 1.00 92.44 98 ASN A O 1
ATOM 777 N N . ASP A 1 99 ? -1.800 -7.115 -4.160 1.00 90.69 99 ASP A N 1
ATOM 778 C CA . ASP A 1 99 ? -3.014 -7.022 -4.985 1.00 90.69 99 ASP A CA 1
ATOM 779 C C . ASP A 1 99 ? -4.317 -7.082 -4.156 1.00 90.69 99 ASP A C 1
ATOM 781 O O . ASP A 1 99 ? -5.287 -7.754 -4.515 1.00 90.69 99 ASP A O 1
ATOM 785 N N . ALA A 1 100 ? -4.310 -6.398 -3.006 1.00 88.31 100 ALA A N 1
ATOM 786 C CA . ALA A 1 100 ? -5.400 -6.422 -2.036 1.00 88.31 100 ALA A CA 1
ATOM 787 C C . ALA A 1 100 ? -6.424 -5.317 -2.339 1.00 88.31 100 ALA A C 1
ATOM 789 O O . ALA A 1 100 ? -6.017 -4.193 -2.647 1.00 88.31 100 ALA A O 1
ATOM 790 N N . PRO A 1 101 ? -7.738 -5.586 -2.248 1.00 91.00 101 PRO A N 1
ATOM 791 C CA . PRO A 1 101 ? -8.755 -4.548 -2.366 1.00 91.00 101 PRO A CA 1
ATOM 792 C C . PRO A 1 101 ? -8.643 -3.544 -1.213 1.00 91.00 101 PRO A C 1
ATOM 794 O O . PRO A 1 101 ? -8.274 -3.900 -0.095 1.00 91.00 101 PRO A O 1
ATOM 797 N N . LEU A 1 102 ? -9.003 -2.286 -1.470 1.00 88.06 102 LEU A N 1
ATOM 798 C CA . LEU A 1 102 ? -8.872 -1.198 -0.498 1.00 88.06 102 LEU A CA 1
ATOM 799 C C . LEU A 1 102 ? -9.638 -1.465 0.809 1.00 88.06 102 LEU A C 1
ATOM 801 O O . LEU A 1 102 ? -9.182 -1.043 1.864 1.00 88.06 102 LEU A O 1
ATOM 805 N N . SER A 1 103 ? -10.744 -2.211 0.759 1.00 87.88 103 SER A N 1
ATOM 806 C CA . SER A 1 103 ? -11.472 -2.652 1.955 1.00 87.88 103 SER A CA 1
ATOM 807 C C . SER A 1 103 ? -10.626 -3.551 2.862 1.00 87.88 103 SER A C 1
ATOM 809 O O . SER A 1 103 ? -10.569 -3.323 4.060 1.00 87.88 103 SER A O 1
ATOM 811 N N . GLU A 1 104 ? -9.905 -4.524 2.294 1.00 88.62 104 GLU A N 1
ATOM 812 C CA . GLU A 1 104 ? -9.014 -5.403 3.070 1.00 88.62 104 GLU A CA 1
ATOM 813 C C . GLU A 1 104 ? -7.793 -4.642 3.598 1.00 88.62 104 GLU A C 1
ATOM 815 O O . GLU A 1 104 ? -7.276 -4.947 4.671 1.00 88.62 104 GLU A O 1
ATOM 820 N N . VAL A 1 105 ? -7.327 -3.637 2.850 1.00 88.81 105 VAL A N 1
ATOM 821 C CA . VAL A 1 105 ? -6.254 -2.745 3.302 1.00 88.81 105 VAL A CA 1
ATOM 822 C C . VAL A 1 105 ? -6.705 -1.936 4.515 1.00 88.81 105 VAL A C 1
ATOM 824 O O . VAL A 1 105 ? -5.944 -1.822 5.471 1.00 88.81 105 VAL A O 1
ATOM 827 N N . VAL A 1 106 ? -7.927 -1.399 4.489 1.00 89.12 106 VAL A N 1
ATOM 828 C CA . VAL A 1 106 ? -8.520 -0.660 5.611 1.00 89.12 106 VAL A CA 1
ATOM 829 C C . VAL A 1 106 ? -8.625 -1.561 6.833 1.00 89.12 106 VAL A C 1
ATOM 831 O O . VAL A 1 106 ? -7.996 -1.247 7.837 1.00 89.12 106 VAL A O 1
ATOM 834 N N . ASP A 1 107 ? -9.273 -2.721 6.716 1.00 89.25 107 ASP A N 1
ATOM 835 C CA . ASP A 1 107 ? -9.429 -3.665 7.831 1.00 89.25 107 ASP A CA 1
ATOM 836 C C . ASP A 1 107 ? -8.071 -4.065 8.442 1.00 89.25 107 ASP A C 1
ATOM 838 O O . ASP A 1 107 ? -7.903 -4.109 9.661 1.00 89.25 107 ASP A O 1
ATOM 842 N N . GLY A 1 108 ? -7.064 -4.320 7.598 1.00 88.00 108 GLY A N 1
ATOM 843 C CA . GLY A 1 108 ? -5.719 -4.677 8.055 1.00 88.00 108 GLY A CA 1
ATOM 844 C C . GLY A 1 108 ? -4.989 -3.542 8.780 1.00 88.00 108 GLY A C 1
ATOM 845 O O . GLY A 1 108 ? -4.181 -3.799 9.670 1.00 88.00 108 GLY A O 1
ATOM 846 N N . VAL A 1 109 ? -5.259 -2.288 8.415 1.00 88.00 109 VAL A N 1
ATOM 847 C CA . VAL A 1 109 ? -4.683 -1.100 9.065 1.00 88.00 109 VAL A CA 1
ATOM 848 C C . VAL A 1 109 ? -5.393 -0.816 10.384 1.00 88.00 109 VAL A C 1
ATOM 850 O O . VAL A 1 109 ? -4.722 -0.506 11.370 1.00 88.00 109 VAL A O 1
ATOM 853 N N . GLU A 1 110 ? -6.718 -0.966 10.421 1.00 89.31 110 GLU A N 1
ATOM 854 C CA . GLU A 1 110 ? -7.514 -0.821 11.639 1.00 89.31 110 GLU A CA 1
ATOM 855 C C . GLU A 1 110 ? -7.105 -1.852 12.700 1.00 89.31 110 GLU A C 1
ATOM 857 O O . GLU A 1 110 ? -6.849 -1.481 13.843 1.00 89.31 110 GLU A O 1
ATOM 862 N N . ASP A 1 111 ? -6.918 -3.122 12.322 1.00 88.69 111 ASP A N 1
ATOM 863 C CA . ASP A 1 111 ? -6.464 -4.179 13.239 1.00 88.69 111 ASP A CA 1
ATOM 864 C C . ASP A 1 111 ? -5.011 -3.973 13.709 1.00 88.69 111 ASP A C 1
ATOM 866 O O . ASP A 1 111 ? -4.689 -4.116 14.896 1.00 88.69 111 ASP A O 1
ATOM 870 N N . ALA A 1 112 ? -4.116 -3.590 12.791 1.00 87.19 112 ALA A N 1
ATOM 871 C CA . ALA A 1 112 ? -2.703 -3.405 13.109 1.00 87.19 112 ALA A CA 1
ATOM 872 C C . ALA A 1 112 ? -2.476 -2.239 14.082 1.00 87.19 112 ALA A C 1
ATOM 874 O O . ALA A 1 112 ? -1.809 -2.403 15.112 1.00 87.19 112 ALA A O 1
ATOM 875 N N . TYR A 1 113 ? -3.045 -1.073 13.769 1.00 87.88 113 TYR A N 1
ATOM 876 C CA . TYR A 1 113 ? -2.822 0.153 14.534 1.00 87.88 113 TYR A CA 1
ATOM 877 C C . TYR A 1 113 ? -3.898 0.430 15.590 1.00 87.88 113 TYR A C 1
ATOM 879 O O . TYR A 1 113 ? -3.698 1.317 16.417 1.00 87.88 113 TYR A O 1
ATOM 887 N N . GLY A 1 114 ? -5.004 -0.320 15.608 1.00 85.31 114 GLY A N 1
ATOM 888 C CA . GLY A 1 114 ? -6.116 -0.085 16.533 1.00 85.31 114 GLY A CA 1
ATOM 889 C C . GLY A 1 114 ? -6.803 1.259 16.288 1.00 85.31 114 GLY A C 1
ATOM 890 O O . GLY A 1 114 ? -7.118 1.959 17.245 1.00 85.31 114 GLY A O 1
ATOM 891 N N . VAL A 1 115 ? -6.949 1.651 15.020 1.00 87.81 115 VAL A N 1
ATOM 892 C CA . VAL A 1 115 ? -7.540 2.932 14.595 1.00 87.81 115 VAL A CA 1
ATOM 893 C C . VAL A 1 115 ? -8.801 2.680 13.781 1.00 87.81 115 VAL A C 1
ATOM 89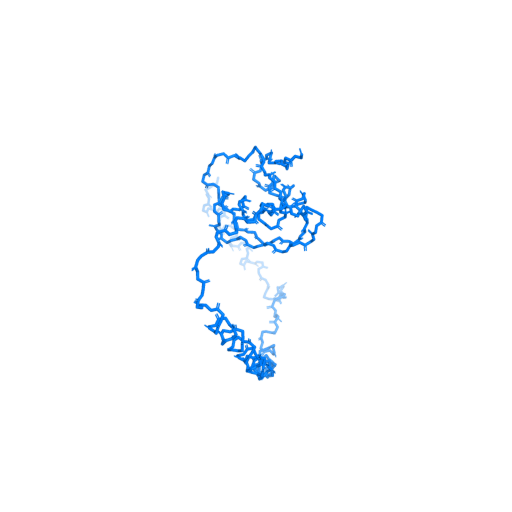5 O O . VAL A 1 115 ? -8.910 1.638 13.152 1.00 87.81 115 VAL A O 1
ATOM 898 N N . THR A 1 116 ? -9.714 3.646 13.727 1.00 87.75 116 THR A N 1
ATOM 899 C CA . THR A 1 116 ? -10.874 3.599 12.824 1.00 87.75 116 THR A CA 1
ATOM 900 C C . THR A 1 116 ? -10.656 4.567 11.666 1.00 87.75 116 THR A C 1
ATOM 902 O O . THR A 1 116 ? -10.293 5.729 11.875 1.00 87.75 116 THR A O 1
ATOM 905 N N . LEU A 1 117 ? -10.844 4.105 10.432 1.00 86.75 117 LEU A N 1
ATOM 906 C CA . LEU A 1 117 ? -10.659 4.892 9.218 1.00 86.75 117 LEU A CA 1
ATOM 907 C C . LEU A 1 117 ? -12.006 5.355 8.655 1.00 86.75 117 LEU A C 1
ATOM 909 O O . LEU A 1 117 ? -12.975 4.613 8.544 1.00 86.75 117 LEU A O 1
ATOM 913 N N . THR A 1 118 ? -12.056 6.616 8.241 1.00 88.12 118 THR A N 1
ATOM 914 C CA . THR A 1 118 ? -13.245 7.268 7.684 1.00 88.12 118 THR A CA 1
ATOM 915 C C . THR A 1 118 ? -12.944 7.866 6.316 1.00 88.12 118 THR A C 1
ATOM 917 O O . THR A 1 118 ? -11.787 8.089 5.951 1.00 88.12 118 THR A O 1
ATOM 920 N N . ASN A 1 119 ? -14.007 8.146 5.552 1.00 85.75 119 ASN A N 1
ATOM 921 C CA . ASN A 1 119 ? -13.929 8.706 4.198 1.00 85.75 119 ASN A CA 1
ATOM 922 C C . ASN A 1 119 ? -13.157 7.813 3.203 1.00 85.75 119 ASN A C 1
ATOM 924 O O . ASN A 1 119 ? -12.465 8.299 2.306 1.00 85.75 119 ASN A O 1
ATOM 928 N N . VAL A 1 120 ? -13.279 6.494 3.369 1.00 83.44 120 VAL A N 1
ATOM 929 C CA . VAL A 1 120 ? -12.743 5.507 2.428 1.00 83.44 120 VAL A CA 1
ATOM 930 C C . VAL A 1 120 ? -13.571 5.560 1.138 1.00 83.44 120 VAL A C 1
ATOM 932 O O . VAL A 1 120 ? -14.794 5.424 1.201 1.00 83.44 120 VAL A O 1
ATOM 935 N N . PRO A 1 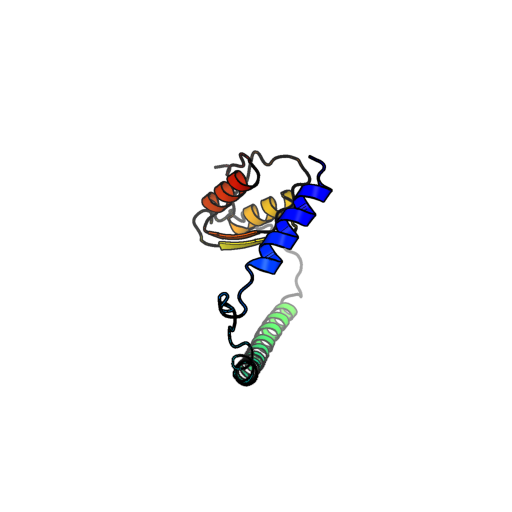121 ? -12.952 5.781 -0.034 1.00 80.50 121 PRO A N 1
ATOM 936 C CA . PRO A 1 121 ? -13.680 5.829 -1.295 1.00 80.50 121 PRO A CA 1
ATOM 937 C C . PRO A 1 121 ? -14.245 4.455 -1.660 1.00 80.50 121 PRO A C 1
ATOM 939 O O . PRO A 1 121 ? -13.561 3.435 -1.577 1.00 80.50 121 PRO A O 1
ATOM 942 N N . GLU A 1 122 ? -15.485 4.443 -2.136 1.00 74.50 122 GLU A N 1
ATOM 943 C CA . GLU A 1 122 ? -16.114 3.239 -2.669 1.00 74.50 122 GLU A CA 1
ATOM 944 C C . GLU A 1 122 ? -15.557 2.936 -4.073 1.00 74.50 122 GLU A C 1
ATOM 946 O O . GLU A 1 122 ? -15.659 3.757 -4.988 1.00 74.50 122 GLU A O 1
ATOM 951 N N . GLY A 1 123 ? -14.955 1.757 -4.262 1.00 74.19 123 GLY A N 1
ATOM 952 C CA . GLY A 1 123 ? -14.434 1.328 -5.563 1.00 74.19 123 GLY A CA 1
ATOM 953 C C . GLY A 1 123 ? -13.627 0.029 -5.520 1.00 74.19 123 GLY A C 1
ATOM 954 O O . GLY A 1 123 ? -13.211 -0.424 -4.459 1.00 74.19 123 GLY A O 1
ATOM 955 N N . ASP A 1 124 ? -13.370 -0.555 -6.695 1.00 80.62 124 ASP A N 1
ATOM 956 C CA . ASP A 1 124 ? -12.506 -1.739 -6.870 1.00 80.62 124 ASP A CA 1
ATOM 957 C C . ASP A 1 124 ? -11.027 -1.324 -6.995 1.00 80.62 124 ASP A C 1
ATOM 959 O O . ASP A 1 124 ? -10.329 -1.634 -7.961 1.00 80.62 124 ASP A O 1
ATOM 963 N N . LEU A 1 125 ? -10.568 -0.505 -6.047 1.00 83.25 125 LEU A N 1
ATOM 964 C CA . LEU A 1 125 ? -9.174 -0.084 -5.968 1.00 83.25 125 LEU A CA 1
ATOM 965 C C . LEU A 1 125 ? -8.368 -1.200 -5.312 1.00 83.25 125 LEU A C 1
ATOM 967 O O . LEU A 1 125 ? -8.700 -1.651 -4.217 1.00 83.25 125 LEU A O 1
ATOM 971 N N . ARG A 1 126 ? -7.297 -1.626 -5.981 1.00 88.81 126 ARG A N 1
ATOM 972 C CA . ARG A 1 126 ? -6.385 -2.660 -5.492 1.00 88.81 126 ARG A CA 1
ATOM 973 C C . ARG A 1 126 ? -5.005 -2.078 -5.245 1.00 88.81 126 ARG A C 1
ATOM 975 O O . ARG A 1 126 ? -4.481 -1.338 -6.077 1.00 88.81 126 ARG A O 1
ATOM 982 N N . LEU A 1 127 ? -4.418 -2.422 -4.106 1.00 86.50 127 LEU A N 1
ATOM 983 C CA . LEU A 1 127 ? -3.137 -1.908 -3.651 1.00 86.50 127 LEU A CA 1
ATOM 984 C C . LEU A 1 127 ? -2.124 -3.048 -3.524 1.00 86.50 127 LEU A C 1
ATOM 986 O O . LEU A 1 127 ? -2.384 -4.089 -2.923 1.00 86.50 127 LEU A O 1
ATOM 990 N N . THR A 1 128 ? -0.934 -2.818 -4.072 1.00 90.50 128 THR A N 1
ATOM 991 C CA . THR A 1 128 ? 0.259 -3.611 -3.768 1.00 90.50 128 THR A CA 1
ATOM 992 C C . THR A 1 128 ? 1.286 -2.681 -3.144 1.00 90.50 128 THR A C 1
ATOM 994 O O . THR A 1 128 ? 1.806 -1.798 -3.826 1.00 90.50 128 THR A O 1
ATOM 997 N N . LEU A 1 129 ? 1.548 -2.842 -1.849 1.00 88.62 129 LEU A N 1
ATOM 998 C CA . LEU A 1 129 ? 2.410 -1.946 -1.082 1.00 88.62 129 LEU A CA 1
ATOM 999 C C . LEU A 1 129 ? 3.060 -2.705 0.076 1.00 88.62 129 LEU A C 1
ATOM 1001 O O . LEU A 1 129 ? 2.376 -3.363 0.850 1.00 88.62 129 LEU A O 1
ATOM 1005 N N . SER A 1 130 ? 4.375 -2.560 0.226 1.00 90.50 130 SER A N 1
ATOM 1006 C CA . SER A 1 130 ? 5.080 -2.893 1.465 1.00 90.50 130 SER A CA 1
ATOM 1007 C C . SER A 1 130 ? 5.446 -1.584 2.146 1.00 90.50 130 SER A C 1
ATOM 1009 O O . SER A 1 130 ? 6.209 -0.799 1.585 1.00 90.50 130 SER A O 1
ATOM 1011 N N . TYR A 1 131 ? 4.920 -1.364 3.342 1.00 90.31 131 TYR A N 1
ATOM 1012 C CA . TYR A 1 131 ? 5.095 -0.137 4.107 1.00 90.31 131 TYR A CA 1
ATOM 1013 C C . TYR A 1 131 ? 5.602 -0.450 5.516 1.00 90.31 131 TYR A C 1
ATOM 1015 O O . TYR A 1 131 ? 5.235 -1.466 6.095 1.00 90.31 131 TYR A O 1
ATOM 1023 N N . GLU A 1 132 ? 6.447 0.415 6.064 1.00 91.50 132 GLU A N 1
ATOM 1024 C CA . GLU A 1 132 ? 6.925 0.343 7.445 1.00 91.50 132 GLU A CA 1
ATOM 1025 C C . GLU A 1 132 ? 6.914 1.757 8.021 1.00 91.50 132 GLU A C 1
ATOM 1027 O O . GLU A 1 132 ? 7.627 2.632 7.527 1.00 91.50 132 GLU A O 1
ATOM 1032 N N . GLY A 1 133 ? 6.078 1.990 9.027 1.00 91.06 133 GLY A N 1
ATOM 1033 C CA . GLY A 1 133 ? 5.866 3.320 9.587 1.00 91.06 133 GLY A CA 1
ATOM 1034 C C . GLY A 1 133 ? 4.707 3.340 10.572 1.00 91.06 133 GLY A C 1
ATOM 1035 O O . GLY A 1 133 ? 4.330 2.294 11.088 1.00 91.06 133 GLY A O 1
ATOM 1036 N N . ASN A 1 134 ? 4.179 4.530 10.842 1.00 91.00 134 ASN A N 1
ATOM 1037 C CA . ASN A 1 134 ? 3.030 4.731 11.726 1.00 91.00 134 ASN A CA 1
ATOM 1038 C C . ASN A 1 134 ? 1.721 4.839 10.915 1.00 91.00 134 ASN A C 1
ATOM 1040 O O . ASN A 1 134 ? 1.742 4.935 9.682 1.00 91.00 134 ASN A O 1
ATOM 1044 N N . ALA A 1 135 ? 0.573 4.844 11.600 1.00 88.88 135 ALA A N 1
ATOM 1045 C CA . ALA A 1 135 ? -0.737 4.880 10.944 1.00 88.88 135 ALA A CA 1
ATOM 1046 C C . ALA A 1 135 ? -0.948 6.162 10.122 1.00 88.88 135 ALA A C 1
ATOM 1048 O O . ALA A 1 135 ? -1.492 6.127 9.019 1.00 88.88 135 ALA A O 1
ATOM 1049 N N . LYS A 1 136 ? -0.502 7.307 10.645 1.00 89.75 136 LYS A N 1
ATOM 1050 C CA . LYS A 1 136 ? -0.691 8.611 10.005 1.00 89.75 136 LYS A CA 1
ATOM 1051 C C . LYS A 1 136 ? 0.068 8.703 8.681 1.00 89.75 136 LYS A C 1
ATOM 1053 O O . LYS A 1 136 ? -0.513 9.083 7.667 1.00 89.75 136 LYS A O 1
ATOM 1058 N N . ASP A 1 137 ? 1.337 8.325 8.700 1.00 89.38 137 ASP A N 1
ATOM 1059 C CA . ASP A 1 137 ? 2.230 8.371 7.549 1.00 89.38 137 ASP A CA 1
ATOM 1060 C C . ASP A 1 137 ? 1.811 7.324 6.497 1.00 89.38 137 ASP A C 1
ATOM 1062 O O . ASP A 1 137 ? 1.932 7.566 5.291 1.00 89.38 137 ASP A O 1
ATOM 1066 N N . PHE A 1 138 ? 1.260 6.178 6.926 1.00 89.75 138 PHE A N 1
ATOM 1067 C CA . PHE A 1 138 ? 0.643 5.207 6.018 1.00 89.75 138 PHE A CA 1
ATOM 1068 C C . PHE A 1 138 ? -0.543 5.827 5.271 1.00 89.75 138 PHE A C 1
ATOM 1070 O O . PHE A 1 138 ? -0.595 5.769 4.043 1.00 89.75 138 PHE A O 1
ATOM 1077 N N . ILE A 1 139 ? -1.480 6.446 5.996 1.00 90.38 139 ILE A N 1
ATOM 1078 C CA . ILE A 1 139 ? -2.671 7.062 5.400 1.00 90.38 139 ILE A CA 1
ATOM 1079 C C . ILE A 1 139 ? -2.299 8.232 4.487 1.00 90.38 139 ILE A C 1
ATOM 1081 O O . ILE A 1 139 ? -2.875 8.357 3.410 1.00 90.38 139 ILE A O 1
ATOM 1085 N N . GLU A 1 140 ? -1.306 9.044 4.856 1.00 90.81 140 GLU A N 1
ATOM 1086 C CA . GLU A 1 140 ? -0.765 10.095 3.986 1.00 90.81 140 GLU A CA 1
ATOM 1087 C C . GLU A 1 140 ? -0.219 9.504 2.680 1.00 90.81 140 GLU A C 1
ATOM 1089 O O . GLU A 1 140 ? -0.606 9.942 1.597 1.00 90.81 140 GLU A O 1
ATOM 1094 N N . THR A 1 141 ? 0.564 8.426 2.769 1.00 89.50 141 THR A N 1
ATOM 1095 C CA . THR A 1 141 ? 1.090 7.717 1.593 1.00 89.50 141 THR A CA 1
ATOM 1096 C C . THR A 1 141 ? -0.034 7.173 0.707 1.00 89.50 141 THR A C 1
ATOM 1098 O O . THR A 1 141 ? -0.003 7.332 -0.513 1.00 89.50 141 THR A O 1
ATOM 1101 N N . VAL A 1 142 ? -1.048 6.530 1.292 1.00 88.44 142 VAL A N 1
ATOM 1102 C CA . VAL A 1 142 ? -2.189 5.985 0.538 1.00 88.44 142 VAL A CA 1
ATOM 1103 C C . VAL A 1 142 ? -2.990 7.104 -0.129 1.00 88.44 142 VAL A C 1
ATOM 1105 O O . VAL A 1 142 ? -3.339 6.982 -1.304 1.00 88.44 142 VAL A O 1
ATOM 1108 N N . ASN A 1 143 ? -3.220 8.211 0.578 1.00 89.31 143 ASN A N 1
ATOM 1109 C CA . ASN A 1 143 ? -3.904 9.385 0.045 1.00 89.31 143 ASN A CA 1
ATOM 1110 C C . ASN A 1 143 ? -3.145 10.023 -1.121 1.00 89.31 143 ASN A C 1
ATOM 1112 O O . ASN A 1 143 ? -3.764 10.358 -2.129 1.00 89.31 143 ASN A O 1
ATOM 1116 N N . GLU A 1 144 ? -1.818 10.132 -1.039 1.00 87.62 144 GLU A N 1
ATOM 1117 C CA . GLU A 1 144 ? -0.986 10.610 -2.147 1.00 87.62 144 GLU A CA 1
ATOM 1118 C C . GLU A 1 144 ? -1.015 9.665 -3.356 1.00 87.62 144 GLU A C 1
ATOM 1120 O O . GLU A 1 144 ? -1.112 10.122 -4.496 1.00 87.62 144 GLU A O 1
ATOM 1125 N N . LEU A 1 145 ? -0.953 8.349 -3.124 1.00 86.75 145 LEU A N 1
ATOM 1126 C CA . LEU A 1 145 ? -0.917 7.343 -4.190 1.00 86.75 145 LEU A CA 1
ATOM 1127 C C . LEU A 1 145 ? -2.248 7.216 -4.933 1.00 86.75 145 LEU A C 1
ATOM 1129 O O . LEU A 1 145 ? -2.261 7.079 -6.157 1.00 86.75 145 LEU A O 1
ATOM 1133 N N . LEU A 1 146 ? -3.358 7.218 -4.197 1.00 85.06 146 LEU A N 1
ATOM 1134 C CA . LEU A 1 146 ? -4.692 6.984 -4.747 1.00 85.06 146 LEU A CA 1
ATOM 1135 C C . LEU A 1 146 ? -5.467 8.285 -5.003 1.00 85.06 146 LEU A C 1
ATOM 1137 O O . LEU A 1 146 ? -6.542 8.242 -5.600 1.00 85.06 146 LEU A O 1
ATOM 1141 N N . GLY A 1 147 ? -4.935 9.437 -4.583 1.00 84.31 147 GLY A N 1
ATOM 1142 C CA . GLY A 1 147 ? -5.635 10.721 -4.654 1.00 84.31 147 GLY A CA 1
ATOM 1143 C C . GLY A 1 147 ? -6.874 10.760 -3.757 1.00 84.31 147 GLY A C 1
ATOM 1144 O O . GLY A 1 147 ? -7.902 11.312 -4.151 1.00 84.31 147 GLY A O 1
ATOM 1145 N N . THR A 1 148 ? -6.800 10.121 -2.588 1.00 85.00 148 THR A N 1
ATOM 1146 C CA . THR A 1 148 ? -7.918 9.952 -1.647 1.00 85.00 148 THR A CA 1
ATOM 1147 C C . THR A 1 148 ? -7.797 10.901 -0.455 1.00 85.00 148 THR A C 1
ATOM 1149 O O . THR A 1 148 ? -6.793 11.587 -0.292 1.00 85.00 148 THR A O 1
ATOM 1152 N N . ASP A 1 149 ? -8.837 10.971 0.377 1.00 86.75 149 ASP A N 1
ATOM 1153 C CA . ASP A 1 149 ? -8.877 11.821 1.579 1.00 86.75 149 ASP A CA 1
ATOM 1154 C C . ASP A 1 149 ? -9.333 10.994 2.791 1.00 86.75 149 ASP A C 1
ATOM 1156 O O . ASP A 1 149 ? -10.265 11.357 3.508 1.00 86.75 149 ASP A O 1
ATOM 1160 N N . ILE A 1 150 ? -8.712 9.825 2.970 1.00 87.94 150 ILE A N 1
ATOM 1161 C CA . ILE A 1 150 ? -8.956 8.918 4.096 1.00 87.94 150 ILE A CA 1
ATOM 1162 C C . ILE A 1 150 ? -8.430 9.574 5.374 1.00 87.94 150 ILE A C 1
ATOM 1164 O O . ILE A 1 150 ? -7.359 10.190 5.366 1.00 87.94 150 ILE A O 1
ATOM 1168 N N . ARG A 1 151 ? -9.175 9.453 6.478 1.00 88.88 151 ARG A N 1
ATOM 1169 C CA . ARG A 1 151 ? -8.844 10.083 7.767 1.00 88.88 151 ARG A CA 1
ATOM 1170 C C . ARG A 1 151 ? -9.040 9.121 8.931 1.00 88.88 151 ARG A C 1
ATOM 1172 O O . ARG A 1 151 ? -9.959 8.313 8.908 1.00 88.88 151 ARG A O 1
ATOM 1179 N N . ILE A 1 152 ? -8.212 9.260 9.963 1.00 86.75 152 ILE A N 1
ATOM 1180 C CA . ILE A 1 152 ? -8.366 8.531 11.228 1.00 86.75 152 ILE A CA 1
ATOM 1181 C C . ILE A 1 152 ? -9.449 9.229 12.066 1.00 86.75 152 ILE A C 1
ATOM 1183 O O . ILE A 1 152 ? -9.360 10.439 12.300 1.00 86.75 152 ILE A O 1
ATOM 1187 N N . GLU A 1 153 ? -10.475 8.486 12.477 1.00 82.25 153 GLU A N 1
ATOM 1188 C CA . GLU A 1 153 ? -11.472 8.930 13.456 1.00 82.25 153 GLU A CA 1
ATOM 1189 C C . GLU A 1 153 ? -10.835 8.976 14.849 1.00 82.25 153 GLU A C 1
ATOM 1191 O O . GLU A 1 153 ? -10.006 8.133 15.190 1.00 82.25 153 GLU A O 1
ATOM 1196 N N . LYS A 1 154 ? -11.161 10.010 15.627 1.00 61.91 154 LYS A N 1
ATOM 1197 C CA . LYS A 1 154 ? -10.516 10.318 16.905 1.00 61.91 154 LYS A CA 1
ATOM 1198 C C . LYS A 1 154 ? -11.530 10.389 18.032 1.00 61.91 154 LYS A C 1
ATOM 1200 O O . LYS A 1 154 ? -12.617 10.958 17.784 1.00 61.91 154 LYS A O 1
#

pLDDT: mean 71.42, std 17.66, range [38.41, 92.62]